Protein AF-A0A537FE27-F1 (afdb_monomer_lite)

Secondary structure (DSSP, 8-state):
-----S-EEEEEEEEEE-TT--EEEEEEEEEEPPP--GGGGHHHHHHHHHHHHHHHHHHHHHHHHHGGG----------------

Structure (mmCIF, N/CA/C/O backbone):
data_AF-A0A537FE27-F1
#
_entry.id   AF-A0A537FE27-F1
#
loop_
_atom_site.group_PDB
_atom_site.id
_atom_site.type_symbol
_atom_site.label_atom_id
_atom_site.label_alt_id
_atom_site.label_comp_id
_atom_site.label_asym_id
_atom_site.label_entity_id
_atom_site.label_seq_id
_atom_site.pdbx_PDB_ins_code
_atom_site.Cartn_x
_atom_site.Cartn_y
_atom_site.Cartn_z
_atom_site.occupancy
_atom_site.B_iso_or_equiv
_atom_site.auth_seq_id
_atom_site.auth_comp_id
_atom_site.auth_asym_id
_atom_site.auth_atom_id
_atom_site.pdbx_PDB_model_num
ATOM 1 N N . MET A 1 1 ? -8.366 10.700 17.635 1.00 73.50 1 MET A N 1
ATOM 2 C CA . MET A 1 1 ? -8.542 9.732 16.528 1.00 73.50 1 MET A CA 1
ATOM 3 C C . MET A 1 1 ? -7.513 8.621 16.672 1.00 73.50 1 MET A C 1
ATOM 5 O O . MET A 1 1 ? -6.484 8.860 17.296 1.00 73.50 1 MET A O 1
ATOM 9 N N . HIS A 1 2 ? -7.777 7.429 16.146 1.00 82.12 2 HIS A N 1
ATOM 10 C CA . HIS A 1 2 ? -6.760 6.389 15.979 1.00 82.12 2 HIS A CA 1
ATOM 11 C C . HIS A 1 2 ? -6.544 6.180 14.487 1.00 82.12 2 HIS A C 1
ATOM 13 O O . HIS A 1 2 ? -7.508 5.965 13.756 1.00 82.12 2 HIS A O 1
ATOM 19 N N . THR A 1 3 ? -5.291 6.278 14.055 1.00 87.75 3 THR A N 1
ATOM 20 C CA . THR A 1 3 ? -4.906 6.163 12.649 1.00 87.75 3 THR A CA 1
ATOM 21 C C . THR A 1 3 ? -3.913 5.029 12.504 1.00 87.75 3 THR A C 1
ATOM 23 O O . THR A 1 3 ? -2.858 5.039 13.134 1.00 87.75 3 THR A O 1
ATOM 26 N N . PHE A 1 4 ? -4.241 4.075 11.642 1.00 85.44 4 PHE A N 1
ATOM 27 C CA . PHE A 1 4 ? -3.369 2.970 11.273 1.00 85.44 4 PHE A CA 1
ATOM 28 C C . PHE A 1 4 ? -2.694 3.325 9.949 1.00 85.44 4 PHE A C 1
ATOM 30 O O . PHE A 1 4 ? -3.347 3.384 8.911 1.00 85.44 4 PHE A O 1
ATOM 37 N N . THR A 1 5 ? -1.405 3.653 9.998 1.00 86.56 5 THR A N 1
ATOM 38 C CA . THR A 1 5 ? -0.642 4.147 8.836 1.00 86.56 5 THR A CA 1
ATOM 39 C C . THR A 1 5 ? 0.060 3.037 8.058 1.00 86.56 5 THR A C 1
ATOM 41 O O . THR A 1 5 ? 0.519 3.268 6.942 1.00 86.56 5 THR A O 1
ATOM 44 N N . GLY A 1 6 ? 0.157 1.842 8.643 1.00 90.06 6 GLY A N 1
ATOM 45 C CA . GLY A 1 6 ? 0.786 0.679 8.036 1.00 90.06 6 GLY A CA 1
ATOM 46 C C . GLY A 1 6 ? -0.240 -0.290 7.448 1.00 90.06 6 GLY A C 1
ATOM 47 O O . GLY A 1 6 ? -1.336 -0.426 7.994 1.00 90.06 6 GLY A O 1
ATOM 48 N N . PRO A 1 7 ? 0.106 -0.993 6.360 1.00 92.44 7 PRO A N 1
ATOM 49 C CA . PRO A 1 7 ? -0.682 -2.122 5.900 1.00 92.44 7 PRO A CA 1
ATOM 50 C C . PRO A 1 7 ? -0.650 -3.250 6.936 1.00 92.44 7 PRO A C 1
ATOM 52 O O . PRO A 1 7 ? 0.392 -3.537 7.528 1.00 92.44 7 PRO A O 1
ATOM 55 N N . GLY A 1 8 ? -1.781 -3.915 7.139 1.00 94.31 8 GLY A N 1
ATOM 56 C CA . GLY A 1 8 ? -1.881 -4.992 8.117 1.00 94.31 8 GLY A CA 1
ATOM 57 C C . GLY A 1 8 ? -3.316 -5.346 8.472 1.00 94.31 8 GLY A C 1
ATOM 58 O O . GLY A 1 8 ? -4.252 -4.616 8.149 1.00 94.31 8 GLY A O 1
ATOM 59 N N . ASN A 1 9 ? -3.485 -6.487 9.140 1.00 95.62 9 ASN A N 1
ATOM 60 C CA . ASN A 1 9 ? -4.762 -6.879 9.721 1.00 95.62 9 ASN A CA 1
ATOM 61 C C . ASN A 1 9 ? -4.800 -6.454 11.192 1.00 95.62 9 ASN A C 1
ATOM 63 O O . ASN A 1 9 ? -3.979 -6.909 11.990 1.00 95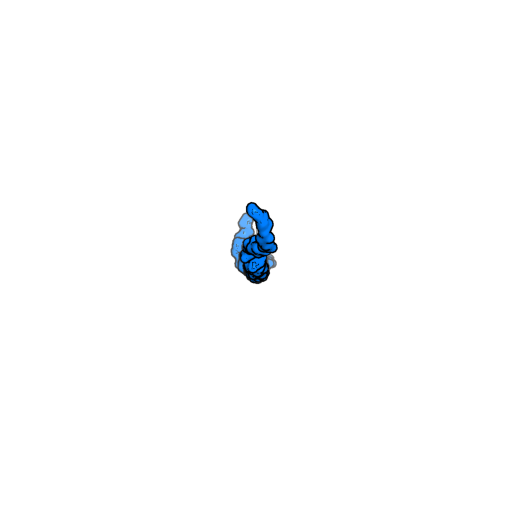.62 9 ASN A O 1
ATOM 67 N N . TYR A 1 10 ? -5.743 -5.588 11.541 1.00 95.31 10 TYR A N 1
ATOM 68 C CA . TYR A 1 10 ? -5.884 -5.036 12.882 1.00 95.31 10 TYR A CA 1
ATOM 69 C C . TYR A 1 10 ? -7.108 -5.625 13.577 1.00 95.31 10 TYR A C 1
ATOM 71 O O . TYR A 1 10 ? -8.229 -5.489 13.090 1.00 95.31 10 TYR A O 1
ATOM 79 N N . THR A 1 11 ? -6.891 -6.225 14.748 1.00 95.88 11 THR A N 1
ATOM 80 C CA . THR A 1 11 ? -7.965 -6.654 15.650 1.00 95.88 11 THR A CA 1
ATOM 81 C C . THR A 1 11 ? -8.202 -5.565 16.686 1.00 95.88 11 THR A C 1
ATOM 83 O O . THR A 1 11 ? -7.405 -5.381 17.607 1.00 95.88 11 THR A O 1
ATOM 86 N N . ILE A 1 12 ? -9.301 -4.835 16.539 1.00 94.50 12 ILE A N 1
ATOM 87 C CA . ILE A 1 12 ? -9.694 -3.773 17.464 1.00 94.50 12 ILE A CA 1
ATOM 88 C C . ILE A 1 12 ? -10.602 -4.389 18.524 1.00 94.50 12 ILE A C 1
ATOM 90 O O . ILE A 1 12 ? -11.629 -4.966 18.179 1.00 94.50 12 ILE A O 1
ATOM 94 N N . LYS A 1 13 ? -10.234 -4.258 19.803 1.00 95.25 13 LYS A N 1
ATOM 95 C CA . LYS A 1 13 ? -11.075 -4.631 20.948 1.00 95.25 13 LYS A CA 1
ATOM 96 C C . LYS A 1 13 ? -11.626 -3.371 21.603 1.00 95.25 13 LYS A C 1
ATOM 98 O O . LYS A 1 13 ? -10.856 -2.509 22.022 1.00 95.25 13 LYS A O 1
ATOM 103 N N . VAL A 1 14 ? -12.944 -3.289 21.717 1.00 93.31 14 VAL A N 1
ATOM 104 C CA . VAL A 1 14 ? -13.632 -2.246 22.480 1.00 93.31 14 VAL A CA 1
ATOM 105 C C . VAL A 1 14 ? -14.126 -2.864 23.774 1.00 93.31 14 VAL A C 1
ATOM 107 O O . VAL A 1 14 ? -14.720 -3.937 23.752 1.00 93.31 14 VAL A O 1
ATOM 110 N N . THR A 1 15 ? -13.878 -2.186 24.887 1.00 94.81 15 THR A N 1
ATOM 111 C CA . THR A 1 15 ? -14.327 -2.599 26.214 1.00 94.81 15 THR A CA 1
ATOM 112 C C . THR A 1 15 ? -15.269 -1.533 26.753 1.00 94.81 15 THR A C 1
ATOM 114 O O . THR A 1 15 ? -14.914 -0.355 26.775 1.00 94.81 15 THR A O 1
ATOM 117 N N . VAL A 1 16 ? -16.454 -1.941 27.189 1.00 93.44 16 VAL A N 1
ATOM 118 C CA . VAL A 1 16 ? -17.450 -1.079 27.826 1.00 93.44 16 VAL A CA 1
ATOM 119 C C . VAL A 1 16 ? -17.497 -1.431 29.304 1.00 93.44 16 VAL A C 1
ATOM 121 O O . VAL A 1 16 ? -17.461 -2.605 29.662 1.00 93.44 16 VAL A O 1
ATOM 124 N N . ARG A 1 17 ? -17.565 -0.417 30.167 1.00 95.19 17 ARG A N 1
ATOM 125 C CA . ARG A 1 17 ? -17.776 -0.591 31.603 1.00 95.19 17 ARG A CA 1
ATOM 126 C C . ARG A 1 17 ? -19.017 0.181 32.024 1.00 95.19 17 ARG A C 1
ATOM 128 O O . ARG A 1 17 ? -19.086 1.382 31.782 1.00 95.19 17 ARG A O 1
ATOM 135 N N . ASP A 1 18 ? -19.966 -0.508 32.643 1.00 90.31 18 ASP A N 1
ATOM 136 C CA . ASP A 1 18 ? -21.171 0.106 33.194 1.00 90.31 18 ASP A CA 1
ATOM 137 C C . ASP A 1 18 ? -20.910 0.743 34.575 1.00 90.31 18 ASP A C 1
ATOM 139 O O . ASP A 1 18 ? -19.909 0.456 35.241 1.00 90.31 18 ASP A O 1
ATOM 143 N N . THR A 1 19 ? -21.829 1.600 35.020 1.00 92.19 19 THR A N 1
ATOM 144 C CA . THR A 1 19 ? -21.825 2.248 36.343 1.00 92.19 19 THR A CA 1
ATOM 145 C C . THR A 1 19 ? -21.815 1.259 37.513 1.00 92.19 19 THR A C 1
ATOM 147 O O . THR A 1 19 ? -21.208 1.541 38.544 1.00 92.19 19 THR A O 1
ATOM 150 N N . SER A 1 20 ? -22.395 0.068 37.330 1.00 92.88 20 SER A N 1
ATOM 151 C CA . SER A 1 20 ? -22.323 -1.057 38.276 1.00 92.88 20 SER A CA 1
ATOM 152 C C . SER A 1 20 ? -20.939 -1.716 38.356 1.00 92.88 20 SER A C 1
ATOM 154 O O . SER A 1 20 ? -20.698 -2.560 39.217 1.00 92.88 20 SER A O 1
ATOM 156 N N . GLY A 1 21 ? -20.015 -1.351 37.462 1.00 90.62 21 GLY A N 1
ATOM 157 C CA . GLY A 1 21 ? -18.674 -1.919 37.369 1.00 90.62 21 GLY A CA 1
ATOM 158 C C . GLY A 1 21 ? -18.557 -3.127 36.436 1.00 90.62 21 GLY A C 1
ATOM 159 O O . GLY A 1 21 ? -17.435 -3.588 36.227 1.00 90.62 21 GLY A O 1
ATOM 160 N N . THR A 1 22 ? -19.663 -3.595 35.850 1.00 94.06 22 THR A N 1
ATOM 161 C CA . THR A 1 22 ? -19.690 -4.694 34.871 1.00 94.06 22 THR A CA 1
ATOM 162 C C . THR A 1 22 ? -18.920 -4.314 33.610 1.00 94.06 22 THR A C 1
ATOM 164 O O . THR A 1 22 ? -19.069 -3.199 33.114 1.00 94.06 22 THR A O 1
ATOM 167 N N . ILE A 1 23 ? -18.103 -5.234 33.095 1.00 96.50 23 ILE A N 1
ATOM 168 C CA . ILE A 1 23 ? -17.283 -5.032 31.899 1.00 96.50 23 ILE A CA 1
ATOM 169 C C . ILE A 1 23 ? -17.731 -5.994 30.801 1.00 96.50 23 ILE A C 1
ATOM 171 O O . ILE A 1 23 ? -17.809 -7.196 31.041 1.00 96.50 23 ILE A O 1
ATOM 175 N N . ASP A 1 24 ? -17.949 -5.468 29.601 1.00 96.06 24 ASP A N 1
ATOM 176 C CA . ASP A 1 24 ? -18.178 -6.251 28.386 1.00 96.06 24 ASP A CA 1
ATOM 177 C C . ASP A 1 24 ? -17.214 -5.819 27.273 1.00 96.06 24 ASP A C 1
ATOM 179 O O . ASP A 1 24 ? -16.636 -4.727 27.325 1.00 96.06 24 ASP A O 1
ATOM 183 N N . SER A 1 25 ? -16.988 -6.669 26.273 1.00 96.06 25 SER A N 1
ATOM 184 C CA . SER A 1 25 ? -16.110 -6.321 25.158 1.00 96.06 25 SER A CA 1
ATOM 185 C C . SER A 1 25 ? -16.523 -6.922 23.822 1.00 96.06 25 SER A C 1
ATOM 187 O O . SER A 1 25 ? -16.940 -8.073 23.754 1.00 96.06 25 SER A O 1
ATOM 189 N N . GLY A 1 26 ? -16.289 -6.164 22.751 1.00 96.12 26 GLY A N 1
ATOM 190 C CA . GLY A 1 26 ? -16.486 -6.586 21.365 1.00 96.12 26 GLY A CA 1
ATOM 191 C C . GLY A 1 26 ? -15.217 -6.427 20.530 1.00 96.12 26 GLY A C 1
ATOM 192 O O . GLY A 1 26 ? -14.338 -5.626 20.865 1.00 96.12 26 GLY A O 1
ATOM 193 N N . THR A 1 27 ? -15.111 -7.186 19.438 1.00 96.94 27 THR A N 1
ATOM 194 C CA . THR A 1 27 ? -13.963 -7.137 18.523 1.00 96.94 27 THR A CA 1
ATOM 195 C C . THR A 1 27 ? -14.369 -6.913 17.069 1.00 96.94 27 THR A C 1
ATOM 197 O O . THR A 1 27 ? -15.420 -7.367 16.624 1.00 96.94 27 THR A O 1
ATOM 200 N N . VAL A 1 28 ? -13.512 -6.214 16.317 1.00 95.88 28 VAL A N 1
ATOM 201 C CA . VAL A 1 28 ? -13.648 -5.990 14.868 1.00 95.88 28 VAL A CA 1
ATOM 202 C C . VAL A 1 28 ? -12.297 -6.218 14.196 1.00 95.88 28 VAL A C 1
ATOM 204 O O . VAL A 1 28 ? -11.271 -5.754 14.694 1.00 95.88 28 VAL A O 1
ATOM 207 N N . SER A 1 29 ? -12.298 -6.926 13.065 1.00 95.12 29 SER A N 1
ATOM 208 C CA . SER A 1 29 ? -11.112 -7.098 12.216 1.00 95.12 29 SER A CA 1
ATOM 209 C C . SER A 1 29 ? -11.132 -6.090 11.070 1.00 95.12 29 SER A C 1
ATOM 211 O O . SER A 1 29 ? -12.143 -5.967 10.378 1.00 95.12 29 SER A O 1
ATOM 213 N N . VAL A 1 30 ? -10.024 -5.383 10.859 1.00 93.81 30 VAL A N 1
ATOM 214 C CA . VAL A 1 30 ? -9.876 -4.371 9.805 1.00 93.81 30 VAL A CA 1
ATOM 215 C C . VAL A 1 30 ? -8.616 -4.657 8.996 1.00 93.81 30 VAL A C 1
ATOM 217 O O . VAL A 1 30 ? -7.509 -4.621 9.530 1.00 93.81 30 VAL A O 1
ATOM 220 N N . LEU A 1 31 ? -8.782 -4.888 7.693 1.00 93.75 31 LEU A N 1
ATOM 221 C CA . LEU A 1 31 ? -7.672 -5.000 6.752 1.00 93.75 31 LEU A CA 1
ATOM 222 C C . LEU A 1 31 ? -7.291 -3.613 6.223 1.00 93.75 31 LEU A C 1
ATOM 224 O O . LEU A 1 31 ? -8.069 -2.981 5.508 1.00 93.75 31 LEU A O 1
ATOM 228 N N . VAL A 1 32 ? -6.076 -3.164 6.525 1.00 94.44 32 VAL A N 1
ATOM 229 C CA . VAL A 1 32 ? -5.475 -1.972 5.917 1.00 94.44 32 VAL A CA 1
ATOM 230 C C . VAL A 1 32 ? -4.604 -2.426 4.751 1.00 94.44 32 VAL A C 1
ATOM 232 O O . VAL A 1 32 ? -3.588 -3.098 4.937 1.00 94.44 32 VAL A O 1
ATOM 235 N N . GLY A 1 33 ? -5.038 -2.100 3.535 1.00 91.12 33 GLY A N 1
ATOM 236 C CA . GLY A 1 33 ? -4.322 -2.440 2.307 1.00 91.12 33 GLY A CA 1
ATOM 237 C C . GLY A 1 33 ? -3.101 -1.552 2.061 1.00 91.12 33 GLY A C 1
ATOM 238 O O . GLY A 1 33 ? -3.011 -0.430 2.557 1.00 91.12 33 GLY A O 1
ATOM 239 N N . GLN A 1 34 ? -2.166 -2.049 1.251 1.00 90.12 34 GLN A N 1
ATOM 240 C CA . GLN A 1 34 ? -1.069 -1.234 0.730 1.00 90.12 34 GLN A CA 1
ATOM 241 C C . GLN A 1 34 ? -1.571 -0.334 -0.403 1.00 90.12 34 GLN A C 1
ATOM 243 O O . GLN A 1 34 ? -2.319 -0.811 -1.262 1.00 90.12 34 GLN A O 1
ATOM 248 N N . PRO A 1 35 ? -1.140 0.938 -0.467 1.00 84.62 35 PRO A N 1
ATOM 249 C CA . PRO A 1 35 ? -1.388 1.748 -1.648 1.00 84.62 35 PRO A CA 1
ATOM 250 C C . PRO A 1 35 ? -0.705 1.107 -2.861 1.00 84.62 35 PRO A C 1
ATOM 252 O O . PRO A 1 35 ? 0.401 0.569 -2.756 1.00 84.62 35 PRO A O 1
ATOM 255 N N . ALA A 1 36 ? -1.357 1.171 -4.023 1.00 85.75 36 ALA A N 1
ATOM 256 C CA . ALA A 1 36 ? -0.767 0.686 -5.263 1.00 85.75 36 ALA A CA 1
ATOM 257 C C . ALA A 1 36 ? 0.515 1.478 -5.571 1.00 85.75 36 ALA A C 1
ATOM 259 O O . ALA A 1 36 ? 0.473 2.679 -5.835 1.00 85.75 36 ALA A O 1
ATOM 260 N N . GLY A 1 37 ? 1.661 0.798 -5.518 1.00 87.12 37 GLY A N 1
ATOM 261 C CA . GLY A 1 37 ? 2.947 1.372 -5.899 1.00 87.12 37 GLY A CA 1
ATOM 262 C C . GLY A 1 37 ? 3.128 1.412 -7.416 1.00 87.12 37 GLY A C 1
ATOM 263 O O . GLY A 1 37 ? 2.469 0.677 -8.156 1.00 87.12 37 GLY A O 1
ATOM 264 N N . ILE A 1 38 ? 4.091 2.214 -7.882 1.00 86.38 38 ILE A N 1
ATOM 265 C CA . ILE A 1 38 ? 4.431 2.315 -9.312 1.00 86.38 38 ILE A CA 1
ATOM 266 C C . ILE A 1 38 ? 4.805 0.963 -9.944 1.00 86.38 38 ILE A C 1
ATOM 268 O O . ILE A 1 38 ? 4.617 0.765 -11.142 1.00 86.38 38 ILE A O 1
ATOM 272 N N . SER A 1 39 ? 5.261 0.006 -9.130 1.00 90.12 39 SER A N 1
ATOM 273 C CA . SER A 1 39 ? 5.576 -1.364 -9.539 1.00 90.12 39 SER A CA 1
ATOM 274 C C . SER A 1 39 ? 4.382 -2.102 -10.152 1.00 90.12 39 SER A C 1
ATOM 276 O O . SER A 1 39 ? 4.572 -2.933 -11.035 1.00 90.12 39 SER A O 1
ATOM 278 N N . SER A 1 40 ? 3.153 -1.760 -9.744 1.00 91.56 40 SER A N 1
ATOM 279 C CA . SER A 1 40 ? 1.919 -2.331 -10.307 1.00 91.56 40 SER A CA 1
ATOM 280 C C . SER A 1 40 ? 1.748 -1.995 -11.796 1.00 91.56 40 SER A C 1
ATOM 282 O O . SER A 1 40 ? 1.100 -2.728 -12.540 1.00 91.56 40 SER A O 1
ATOM 284 N N . TYR A 1 41 ? 2.379 -0.908 -12.261 1.00 94.19 41 TYR A N 1
ATOM 285 C CA . TYR A 1 41 ? 2.277 -0.451 -13.645 1.00 94.19 41 TYR A CA 1
ATOM 286 C C . TYR A 1 41 ? 3.411 -0.938 -14.554 1.00 94.19 41 TYR A C 1
ATOM 288 O O . TYR A 1 41 ? 3.331 -0.741 -15.767 1.00 94.19 41 TYR A O 1
ATOM 296 N N . ILE A 1 42 ? 4.439 -1.605 -14.008 1.00 94.00 42 ILE A N 1
ATOM 297 C CA . ILE A 1 42 ? 5.570 -2.150 -14.780 1.00 94.00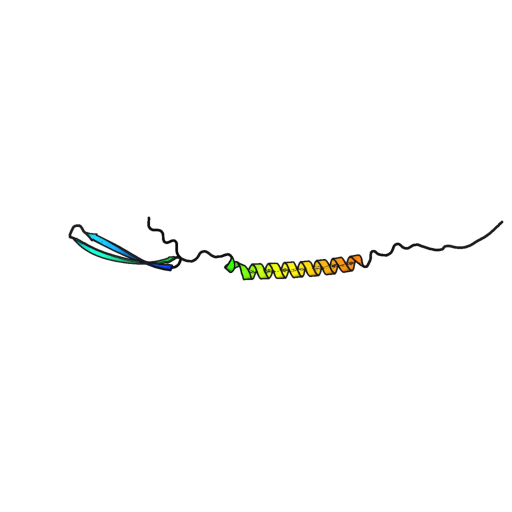 42 ILE A CA 1
ATOM 298 C C . ILE A 1 42 ? 5.126 -2.953 -16.014 1.00 94.00 42 ILE A C 1
ATOM 300 O O . ILE A 1 42 ? 5.667 -2.670 -17.084 1.00 94.00 42 ILE A O 1
ATOM 304 N N . PRO A 1 43 ? 4.150 -3.887 -15.957 1.00 95.69 43 PRO A N 1
ATOM 305 C CA . PRO A 1 43 ? 3.761 -4.631 -17.156 1.00 95.69 43 PRO A CA 1
ATOM 306 C C . PRO A 1 43 ? 3.255 -3.714 -18.281 1.00 95.69 43 PRO A C 1
ATOM 308 O O . PRO A 1 43 ? 3.639 -3.897 -19.432 1.00 95.69 43 PRO A O 1
ATOM 311 N N . TYR A 1 44 ? 2.472 -2.678 -17.968 1.00 95.00 44 TYR A N 1
ATOM 312 C CA . TYR A 1 44 ? 1.977 -1.730 -18.973 1.00 95.00 44 TYR A CA 1
ATOM 313 C C . TYR A 1 44 ? 3.096 -0.839 -19.521 1.00 95.00 44 TYR A C 1
ATOM 315 O O . TYR A 1 44 ? 3.165 -0.604 -20.726 1.00 95.00 44 TYR A O 1
ATOM 323 N N . ILE A 1 45 ? 4.005 -0.381 -18.655 1.00 95.62 45 ILE A N 1
ATOM 324 C CA . ILE A 1 45 ? 5.154 0.445 -19.051 1.00 95.62 45 ILE A CA 1
ATOM 325 C C . ILE A 1 45 ? 6.070 -0.331 -20.009 1.00 95.62 45 ILE A C 1
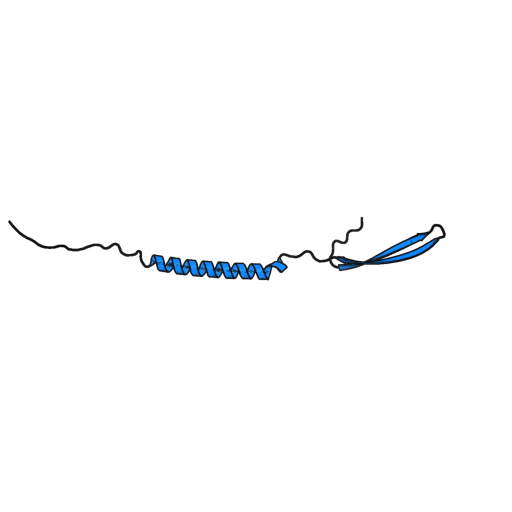ATOM 327 O O . ILE A 1 45 ? 6.527 0.234 -21.002 1.00 95.62 45 ILE A O 1
ATOM 331 N N . LEU A 1 46 ? 6.285 -1.631 -19.776 1.00 96.75 46 LEU A N 1
ATOM 332 C CA . LEU A 1 46 ? 7.049 -2.492 -20.684 1.00 96.75 46 LEU A CA 1
ATOM 333 C C . LEU A 1 46 ? 6.362 -2.647 -22.048 1.00 96.75 46 LEU A C 1
ATOM 335 O O . LEU A 1 46 ? 7.027 -2.517 -23.075 1.00 96.75 46 LEU A O 1
ATOM 339 N N . VAL A 1 47 ? 5.040 -2.858 -22.079 1.00 97.31 47 VAL A N 1
ATOM 340 C CA . VAL A 1 47 ? 4.269 -2.944 -23.337 1.00 97.31 47 VAL A CA 1
ATOM 341 C C . VAL A 1 47 ? 4.380 -1.645 -24.141 1.00 97.31 47 VAL A C 1
ATOM 343 O O . VAL A 1 47 ? 4.639 -1.687 -25.346 1.00 97.31 47 VAL A O 1
ATOM 346 N N . LEU A 1 48 ? 4.252 -0.487 -23.485 1.00 96.62 48 LEU A N 1
ATOM 347 C CA . LEU A 1 48 ? 4.410 0.817 -24.133 1.00 96.62 48 LEU A CA 1
ATOM 348 C C . LEU A 1 48 ? 5.841 1.039 -24.640 1.00 96.62 48 LEU A C 1
ATOM 350 O O . LEU A 1 48 ? 6.016 1.490 -25.770 1.00 96.62 48 LEU A O 1
ATOM 354 N N . ALA A 1 49 ? 6.862 0.693 -23.851 1.00 95.75 49 ALA A N 1
ATOM 355 C CA . ALA A 1 49 ? 8.263 0.844 -24.242 1.00 95.75 49 ALA A CA 1
ATOM 356 C C . ALA A 1 49 ? 8.623 -0.029 -25.456 1.00 95.75 49 ALA A C 1
ATOM 358 O O . ALA A 1 49 ? 9.257 0.451 -26.398 1.00 95.75 49 ALA A O 1
ATOM 359 N N . VAL A 1 50 ? 8.168 -1.286 -25.474 1.00 97.19 50 VAL A N 1
ATOM 360 C CA . VAL A 1 50 ? 8.360 -2.198 -26.613 1.00 97.19 50 VAL A CA 1
ATOM 361 C C . VAL A 1 50 ? 7.606 -1.691 -27.844 1.00 97.19 50 VAL A C 1
ATOM 363 O O . VAL A 1 50 ? 8.173 -1.664 -28.938 1.00 97.19 50 VAL A O 1
ATOM 366 N N . GLY A 1 51 ? 6.363 -1.229 -27.673 1.00 94.00 51 GLY A N 1
ATOM 367 C CA . GLY A 1 51 ? 5.561 -0.658 -28.756 1.00 94.00 51 GLY A CA 1
ATOM 368 C C . GLY A 1 51 ? 6.204 0.586 -29.374 1.00 94.00 51 GLY A C 1
ATOM 369 O O . GLY A 1 51 ? 6.399 0.644 -30.589 1.00 94.00 51 GLY A O 1
ATOM 370 N N . LEU A 1 52 ? 6.603 1.558 -28.549 1.00 96.56 52 LEU A N 1
ATOM 371 C CA . LEU A 1 52 ? 7.287 2.776 -28.996 1.00 96.56 52 LEU A CA 1
ATOM 372 C C . LEU A 1 52 ? 8.643 2.467 -29.642 1.00 96.56 52 LEU A C 1
ATOM 374 O O . LEU A 1 52 ? 8.980 3.062 -30.666 1.00 96.56 52 LEU A O 1
ATOM 378 N N . GLY A 1 53 ? 9.390 1.503 -29.098 1.00 93.38 53 GLY A N 1
ATOM 379 C CA . GLY A 1 53 ? 10.638 1.020 -29.684 1.00 93.38 53 GLY A CA 1
ATOM 380 C C . GLY A 1 53 ? 10.433 0.427 -31.078 1.00 93.38 53 GLY A C 1
ATOM 381 O O . GLY A 1 53 ? 11.107 0.832 -32.023 1.00 93.38 53 GLY A O 1
ATOM 382 N N . ALA A 1 54 ? 9.457 -0.470 -31.245 1.00 93.56 54 ALA A N 1
ATOM 383 C CA . ALA A 1 54 ? 9.131 -1.068 -32.540 1.00 93.56 54 ALA A CA 1
ATOM 384 C C . ALA A 1 54 ? 8.674 -0.014 -33.564 1.00 93.56 54 ALA A C 1
ATOM 386 O O . ALA A 1 54 ? 9.137 -0.023 -34.707 1.00 93.56 54 ALA A O 1
ATOM 387 N N . VAL A 1 55 ? 7.829 0.940 -33.152 1.00 94.88 55 VAL A N 1
ATOM 388 C CA . VAL A 1 55 ? 7.385 2.058 -34.004 1.00 94.88 55 VAL A CA 1
ATOM 389 C C . VAL A 1 55 ? 8.567 2.935 -34.416 1.00 94.88 55 VAL A C 1
ATOM 391 O O . VAL A 1 55 ? 8.701 3.261 -35.598 1.00 94.88 55 VAL A O 1
ATOM 394 N N . GLY A 1 56 ? 9.458 3.269 -33.480 1.00 93.12 56 GLY A N 1
ATOM 395 C CA . GLY A 1 56 ? 10.673 4.037 -33.749 1.00 93.12 56 GLY A CA 1
ATOM 396 C C . GLY A 1 56 ? 11.619 3.322 -34.715 1.00 93.12 56 GLY A C 1
ATOM 397 O O . GLY A 1 56 ? 12.095 3.932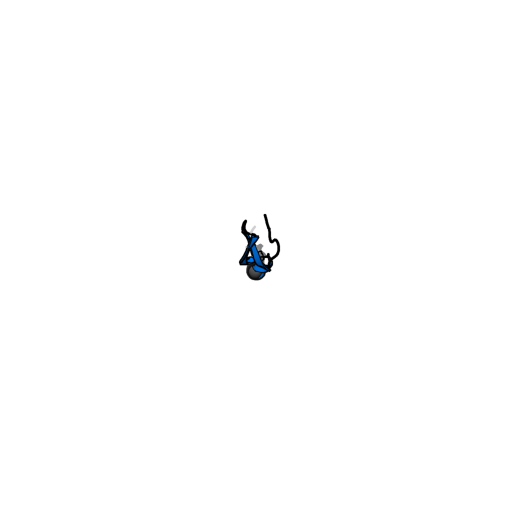 -35.674 1.00 93.12 56 GLY A O 1
ATOM 398 N N . ILE A 1 57 ? 11.831 2.017 -34.529 1.00 94.75 57 ILE A N 1
ATOM 399 C CA . ILE A 1 57 ? 12.645 1.173 -35.414 1.00 94.75 57 ILE A CA 1
ATOM 400 C C . ILE A 1 57 ? 12.046 1.145 -36.827 1.00 94.75 57 ILE A C 1
ATOM 402 O O . ILE A 1 57 ? 12.749 1.411 -37.805 1.00 94.75 57 ILE A O 1
ATOM 406 N N . VAL A 1 58 ? 10.741 0.894 -36.961 1.00 93.56 58 VAL A N 1
ATOM 407 C CA . VAL A 1 58 ? 10.045 0.901 -38.259 1.00 93.56 58 VAL A CA 1
ATOM 408 C C . VAL A 1 58 ? 10.145 2.271 -38.926 1.00 93.56 58 VAL A C 1
ATOM 410 O O . VAL A 1 58 ? 10.448 2.361 -40.121 1.00 93.56 58 VAL A O 1
ATOM 413 N N . TYR A 1 59 ? 9.927 3.344 -38.167 1.00 93.94 59 TYR A N 1
ATOM 414 C CA . TYR A 1 59 ? 10.048 4.709 -38.666 1.00 93.94 59 TYR A CA 1
ATOM 415 C C . TYR A 1 59 ? 11.468 4.996 -39.174 1.00 93.94 59 TYR A C 1
ATOM 417 O O . TYR A 1 59 ? 11.634 5.471 -40.301 1.00 93.94 59 TYR A O 1
ATOM 425 N N . PHE A 1 60 ? 12.489 4.618 -38.403 1.00 91.44 60 PHE A N 1
ATOM 426 C CA . PHE A 1 60 ? 13.897 4.760 -38.769 1.00 91.44 60 PHE A CA 1
ATOM 427 C C . PHE A 1 60 ? 14.242 3.993 -40.053 1.00 91.44 60 PHE A C 1
ATOM 429 O O . PHE A 1 60 ? 14.834 4.558 -40.979 1.00 91.44 60 PHE A O 1
ATOM 436 N N . TYR A 1 61 ? 13.806 2.736 -40.170 1.00 93.44 61 TYR A N 1
ATOM 437 C CA . TYR A 1 61 ? 14.018 1.939 -41.381 1.00 93.44 61 TYR A CA 1
ATOM 438 C C . TYR A 1 61 ? 13.304 2.529 -42.604 1.00 93.44 61 TYR A C 1
ATOM 440 O O . TYR A 1 61 ? 13.866 2.531 -43.704 1.00 93.44 61 TYR A O 1
ATOM 448 N N . ARG A 1 62 ? 12.094 3.079 -42.440 1.00 91.00 62 ARG A N 1
ATOM 449 C CA . ARG A 1 62 ? 11.372 3.750 -43.536 1.00 91.00 62 ARG A CA 1
ATOM 450 C C . ARG A 1 62 ? 12.044 5.054 -43.953 1.00 91.00 62 ARG A C 1
ATOM 452 O O . ARG A 1 62 ? 12.124 5.327 -45.149 1.00 91.00 62 ARG A O 1
ATOM 459 N N . TRP A 1 63 ? 12.538 5.841 -43.006 1.00 83.31 63 TRP A N 1
ATOM 460 C CA . TRP A 1 63 ? 13.274 7.074 -43.283 1.00 83.31 63 TRP A CA 1
ATOM 461 C C . TRP A 1 63 ? 14.578 6.800 -44.035 1.00 83.31 63 TRP A C 1
ATOM 463 O O . TRP A 1 63 ? 14.878 7.470 -45.026 1.00 83.31 63 TRP A O 1
ATOM 473 N N . ARG A 1 64 ? 15.307 5.752 -43.636 1.00 90.25 64 ARG A N 1
ATOM 474 C CA . ARG A 1 64 ? 16.560 5.359 -44.290 1.00 90.25 64 ARG A CA 1
ATOM 475 C C . ARG A 1 64 ? 16.354 4.950 -45.749 1.00 90.25 64 ARG A C 1
ATOM 477 O O . ARG A 1 64 ? 17.146 5.347 -46.59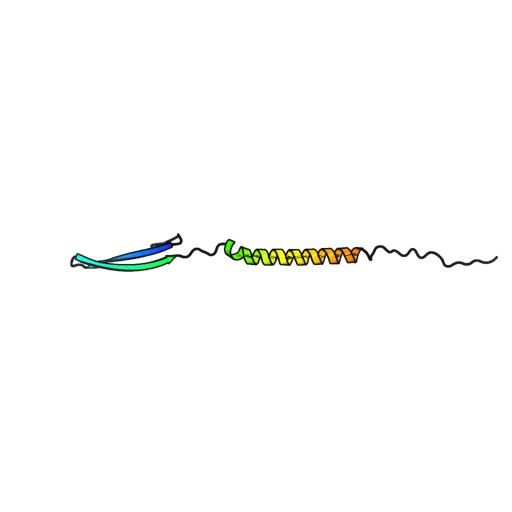6 1.00 90.25 64 ARG A O 1
ATOM 484 N N . LYS A 1 65 ? 15.274 4.223 -46.058 1.00 80.00 65 LYS A N 1
ATOM 485 C CA . LYS A 1 65 ? 14.950 3.833 -47.443 1.00 80.00 65 LYS A CA 1
ATOM 486 C C . LYS A 1 65 ? 14.609 5.030 -48.333 1.00 80.00 65 LYS A C 1
ATOM 488 O O . LYS A 1 65 ? 15.013 5.048 -49.487 1.00 80.00 65 LYS A O 1
ATOM 493 N N . ARG A 1 66 ? 13.929 6.054 -47.807 1.00 72.50 66 ARG A N 1
ATOM 494 C CA . ARG A 1 66 ? 13.595 7.261 -48.591 1.00 72.50 66 ARG A CA 1
ATOM 495 C C . ARG A 1 66 ? 14.828 8.081 -48.967 1.00 72.50 66 ARG A C 1
ATOM 497 O O . ARG 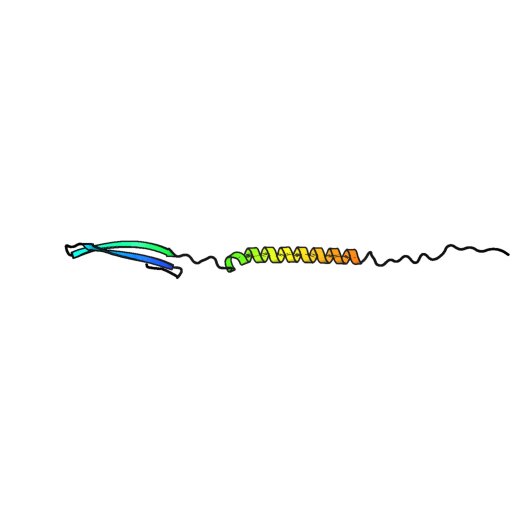A 1 66 ? 14.865 8.660 -50.044 1.00 72.50 66 ARG A O 1
ATOM 504 N N . LYS A 1 67 ? 15.858 8.092 -48.117 1.00 62.41 67 LYS A N 1
ATOM 505 C CA . LYS A 1 67 ? 17.106 8.823 -48.386 1.00 62.41 67 LYS A CA 1
ATOM 506 C C . LYS A 1 67 ? 17.986 8.194 -49.474 1.00 62.41 67 LYS A C 1
ATOM 508 O O . LYS A 1 67 ? 18.904 8.856 -49.939 1.00 62.41 67 LYS A O 1
ATOM 513 N N . ALA A 1 68 ? 17.702 6.963 -49.906 1.00 62.19 68 ALA A N 1
ATOM 514 C CA . ALA A 1 68 ? 18.436 6.300 -50.986 1.00 62.19 68 ALA A CA 1
ATOM 515 C C . ALA A 1 68 ? 17.955 6.695 -52.400 1.00 62.19 68 ALA A C 1
ATOM 517 O O . ALA A 1 68 ? 18.620 6.363 -53.374 1.00 62.19 68 ALA A O 1
ATOM 518 N N . SER A 1 69 ? 16.834 7.418 -52.530 1.00 59.22 69 SER A N 1
ATOM 519 C CA . SER A 1 69 ? 16.244 7.791 -53.830 1.00 59.22 69 SER A CA 1
ATOM 520 C C . SER A 1 69 ? 16.291 9.294 -54.134 1.00 59.22 69 SER A C 1
ATOM 522 O O . SER A 1 69 ? 15.599 9.755 -55.034 1.00 59.22 69 SER A O 1
ATOM 524 N N . SER A 1 70 ? 17.108 10.072 -53.416 1.00 61.97 70 SER A N 1
ATOM 525 C CA . SER A 1 70 ? 17.269 11.520 -53.661 1.00 61.97 70 SER A CA 1
ATOM 526 C C . SER A 1 70 ? 18.692 11.925 -54.071 1.00 61.97 70 SER A C 1
ATOM 528 O O . SER A 1 70 ? 19.034 13.099 -54.014 1.00 61.97 70 SER A O 1
ATOM 530 N N . GLY A 1 71 ? 19.525 10.970 -54.498 1.00 61.47 71 GLY A N 1
ATOM 531 C CA . GLY A 1 71 ? 20.903 11.200 -54.952 1.00 61.47 71 GLY A CA 1
ATOM 532 C C . GLY A 1 71 ? 21.070 11.210 -56.474 1.00 61.47 71 GLY A C 1
ATOM 533 O O . GLY A 1 71 ? 21.967 10.546 -56.976 1.00 61.47 71 GLY A O 1
ATOM 534 N N . GLY A 1 72 ? 20.202 11.904 -57.214 1.00 51.03 72 GLY A N 1
ATOM 535 C CA . GLY A 1 72 ? 20.284 11.975 -58.676 1.00 51.03 72 GLY A CA 1
ATOM 536 C C . GLY A 1 72 ? 19.955 13.363 -59.211 1.00 51.03 72 GLY A C 1
ATOM 537 O O . GLY A 1 72 ? 18.850 13.588 -59.692 1.00 51.03 72 GLY A O 1
ATOM 538 N N . ILE A 1 73 ? 20.912 14.293 -59.147 1.00 53.59 73 ILE A N 1
ATOM 539 C CA . ILE A 1 73 ? 20.941 15.414 -60.095 1.00 53.59 73 ILE A CA 1
ATOM 540 C C . ILE A 1 73 ? 21.367 14.806 -61.435 1.00 53.59 73 ILE A C 1
ATOM 542 O O . ILE A 1 73 ? 22.515 14.401 -61.602 1.00 53.59 73 ILE A O 1
ATOM 546 N N . GLN A 1 74 ? 20.423 14.695 -62.368 1.00 51.28 74 GLN A N 1
ATOM 547 C CA . GLN A 1 74 ? 20.701 14.376 -63.767 1.00 51.28 74 GLN A CA 1
ATOM 548 C C . GLN A 1 74 ? 21.460 15.562 -64.382 1.00 51.28 74 GLN A C 1
ATOM 550 O O . GLN A 1 74 ? 20.863 16.595 -64.678 1.00 51.28 74 GLN A O 1
ATOM 555 N N . VAL A 1 75 ? 22.774 15.429 -64.575 1.00 59.78 75 VAL A N 1
ATOM 556 C CA . VAL A 1 75 ? 23.516 16.281 -65.513 1.00 59.78 75 VAL A CA 1
ATOM 557 C C . VAL A 1 75 ? 23.212 15.734 -66.906 1.00 59.78 75 VAL A C 1
ATOM 559 O O . VAL A 1 75 ? 23.835 14.775 -67.354 1.00 59.78 75 VAL A O 1
ATOM 562 N N . ALA A 1 76 ? 22.191 16.286 -67.562 1.00 53.41 76 ALA A N 1
ATOM 563 C CA . ALA A 1 76 ? 21.871 15.943 -68.942 1.00 53.41 76 ALA A CA 1
ATOM 564 C C . ALA A 1 76 ? 22.974 16.489 -69.865 1.00 53.41 76 ALA A C 1
ATOM 566 O O . ALA A 1 76 ? 23.029 17.679 -70.167 1.00 53.41 76 ALA A O 1
ATOM 567 N N . SER A 1 77 ? 23.873 15.594 -70.268 1.00 59.81 77 SER A N 1
ATOM 568 C CA . SER A 1 77 ? 24.829 15.782 -71.353 1.00 59.81 77 SER A CA 1
ATOM 569 C C . SER A 1 77 ? 24.161 15.446 -72.691 1.00 59.81 77 SER A C 1
ATOM 571 O O . SER A 1 77 ? 23.608 14.359 -72.837 1.00 59.81 77 SER A O 1
ATOM 573 N N . GLY A 1 78 ? 24.270 16.361 -73.660 1.00 56.62 78 GLY A N 1
ATOM 574 C CA . GLY A 1 78 ? 24.352 16.029 -75.087 1.00 56.62 78 GLY A CA 1
ATOM 575 C C . GLY A 1 78 ? 23.067 16.089 -75.923 1.00 56.62 78 GLY A C 1
ATOM 576 O O . GLY A 1 78 ? 22.344 15.107 -76.033 1.00 56.62 78 GLY A O 1
ATOM 577 N N . HIS A 1 79 ? 22.891 17.191 -76.660 1.00 48.91 79 HIS A N 1
ATOM 578 C CA . HIS A 1 79 ? 22.305 17.172 -78.007 1.00 48.91 79 HIS A CA 1
ATOM 579 C C . HIS A 1 79 ? 23.279 17.891 -78.968 1.00 48.91 79 HIS A C 1
ATOM 581 O O . HIS A 1 79 ? 23.358 19.115 -78.991 1.00 48.91 79 HIS A O 1
ATOM 587 N N . GLU A 1 80 ? 24.059 17.105 -79.713 1.00 67.12 80 GLU A N 1
ATOM 588 C CA . GLU A 1 80 ? 24.831 17.467 -80.929 1.00 67.12 80 GLU A CA 1
ATOM 589 C C . GLU A 1 80 ? 23.849 17.471 -82.152 1.00 67.12 80 GLU A C 1
ATOM 591 O O . GLU A 1 80 ? 22.803 16.832 -81.988 1.00 67.12 80 GLU A O 1
ATOM 596 N N . PRO A 1 81 ? 24.047 18.104 -83.355 1.00 57.66 81 PRO A N 1
ATOM 597 C CA . PRO A 1 81 ? 25.302 18.352 -84.086 1.00 57.66 81 PRO A CA 1
ATOM 598 C C . PRO A 1 81 ? 25.466 19.671 -84.896 1.00 57.66 81 PRO A C 1
ATOM 600 O O . PRO A 1 81 ? 24.590 20.522 -84.999 1.00 57.66 81 PRO A O 1
ATOM 603 N N . ALA A 1 82 ? 26.667 19.791 -85.476 1.00 64.69 82 ALA A N 1
ATOM 604 C CA . ALA A 1 82 ? 27.260 20.862 -86.287 1.00 64.69 82 ALA A CA 1
ATOM 605 C C . ALA A 1 82 ? 26.432 21.448 -87.459 1.00 64.69 82 ALA A C 1
ATOM 607 O O . ALA A 1 82 ? 25.645 20.730 -88.074 1.00 64.69 82 ALA A O 1
ATOM 608 N N . LYS A 1 83 ? 26.774 22.689 -87.897 1.00 54.25 83 LYS A N 1
ATOM 609 C CA . LYS A 1 83 ? 27.385 23.001 -89.229 1.00 54.25 83 LYS A CA 1
ATOM 610 C C . LYS A 1 83 ? 27.218 24.467 -89.725 1.00 54.25 83 LYS A C 1
ATOM 612 O O . LYS A 1 83 ? 26.127 25.014 -89.659 1.00 54.25 83 LYS A O 1
ATOM 617 N N . LYS A 1 84 ? 28.269 24.942 -90.436 1.00 43.78 84 LYS A N 1
ATOM 618 C CA . LYS A 1 84 ? 28.364 26.043 -91.446 1.00 43.78 84 LYS A CA 1
ATOM 619 C C . LYS A 1 84 ? 28.270 27.478 -90.885 1.00 43.78 84 LYS A C 1
ATOM 621 O O . LYS A 1 84 ? 27.369 27.769 -90.124 1.00 43.78 84 LYS A O 1
ATOM 626 N N . ARG A 1 85 ? 29.118 28.434 -91.267 1.00 47.75 85 ARG A N 1
ATOM 627 C CA . ARG A 1 85 ? 29.906 28.636 -92.491 1.00 47.75 85 ARG A CA 1
ATOM 628 C C . ARG A 1 85 ? 30.991 29.676 -92.217 1.00 47.75 85 ARG A C 1
ATOM 630 O O . ARG A 1 85 ? 30.761 30.490 -91.300 1.00 47.75 85 ARG A O 1
#

Sequence (85 aa):
MHTFTGPGNYTIKVTVRDTSGTIDSGTVSVLVGQPAGISSYIPYILVLAVGLGAVGIVYFYRWRKRKASSGGIQVASGHEPAKKR

pLDDT: mean 84.14, std 15.68, range [43.78, 97.31]

Radius of gyration: 39.86 Å; chains: 1; bounding box: 52×36×131 Å

Foldseek 3Di:
DDDDPDFDKDKDKDWDADPVRDIDIDIDIDGDDDDDDPVVCVVVVVVVVVVVVVVVVVVVVVVVVVVVPPPDPPPDDDDDDDDDD